Protein AF-A0AB74AW63-F1 (afdb_monomer)

Foldseek 3Di:
DPPVVVVVVVVVVVVVVVCCVVCVVCVPPFAQDPVVVVVVAGAWGWDDDPQKIWTWHWDQDPNDTDIGTQDIDGVVDDPVVVCVVSVSRDDD

Sequence (92 aa):
MTQGFSLAAQRINTLIDVIQDKLLSTPLGYPVSPQLSELGVLHYRELNADGYRIFYEVMDADGVTVIVVVLVISGKQSVEQALIRYCLLQPI

Organism: Pseudomonas savastanoi pv. glycinea (NCBI:txid318)

Solvent-accessible surface area (backbone atoms only — not comparable to full-atom values): 5530 Å² total; per-residue (Å²): 131,63,67,67,55,51,54,52,51,53,54,51,51,54,50,50,52,53,50,49,57,52,43,73,74,38,68,80,75,46,50,60,28,66,74,43,40,78,73,73,32,70,72,39,25,40,49,79,53,99,66,28,39,35,35,27,39,78,46,77,56,97,91,39,83,43,76,49,77,77,45,80,44,51,68,87,56,62,63,70,62,46,38,69,74,68,62,63,76,63,86,132

Structure (mmCIF, N/CA/C/O backbone):
data_AF-A0AB74AW63-F1
#
_entry.id   AF-A0AB74AW63-F1
#
loop_
_atom_site.group_PDB
_atom_site.id
_atom_site.type_symbol
_atom_site.label_atom_id
_atom_site.label_alt_id
_atom_site.label_comp_id
_atom_site.label_asym_id
_atom_site.label_entity_id
_atom_site.label_seq_id
_atom_site.pdbx_PDB_ins_code
_atom_site.Cartn_x
_atom_site.Cartn_y
_atom_site.Cartn_z
_atom_site.occupancy
_atom_site.B_iso_or_equiv
_atom_site.auth_seq_id
_atom_site.auth_comp_id
_atom_site.auth_asym_id
_atom_site.auth_atom_id
_atom_site.pdbx_PDB_model_num
ATOM 1 N N . MET A 1 1 ? -4.526 26.696 17.167 1.00 55.88 1 MET A N 1
ATOM 2 C CA . MET A 1 1 ? -4.841 25.971 15.911 1.00 55.88 1 MET A CA 1
ATOM 3 C C . MET A 1 1 ? -3.646 25.229 15.290 1.00 55.88 1 MET A C 1
AT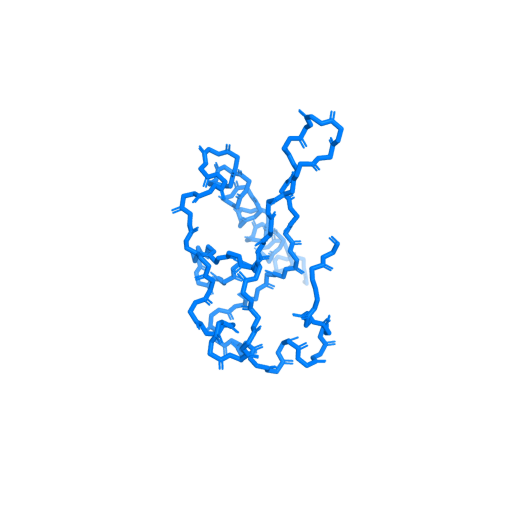OM 5 O O . MET A 1 1 ? -3.866 24.428 14.398 1.00 55.88 1 MET A O 1
ATOM 9 N N . THR A 1 2 ? -2.404 25.405 15.758 1.00 64.88 2 THR A N 1
ATOM 10 C CA . THR A 1 2 ? -1.189 24.851 15.116 1.00 64.88 2 THR A CA 1
ATOM 11 C C . THR A 1 2 ? -0.781 23.441 15.574 1.00 64.88 2 THR A C 1
ATOM 13 O O . THR A 1 2 ? -0.222 22.683 14.787 1.00 64.88 2 THR A O 1
ATOM 16 N N . GLN A 1 3 ? -1.088 23.046 16.814 1.00 75.12 3 GLN A N 1
ATOM 17 C CA . GLN A 1 3 ? -0.616 21.770 17.376 1.00 75.12 3 GLN A CA 1
ATOM 18 C C . GLN A 1 3 ? -1.282 20.536 16.741 1.00 75.12 3 GLN A C 1
ATOM 20 O O . GLN A 1 3 ? -0.601 19.567 16.422 1.00 75.12 3 GLN A O 1
ATOM 25 N N . GLY A 1 4 ? -2.600 20.581 16.513 1.00 79.50 4 GLY A N 1
ATOM 26 C CA . GLY A 1 4 ? -3.338 19.465 15.907 1.00 79.50 4 GLY A CA 1
ATOM 27 C C . GLY A 1 4 ? -2.917 19.180 14.463 1.00 79.50 4 GLY A C 1
ATOM 28 O O . GLY A 1 4 ? -2.779 18.022 14.082 1.00 79.50 4 GLY A O 1
ATOM 29 N N . PHE A 1 5 ? -2.638 20.230 13.684 1.00 85.12 5 PHE A N 1
ATOM 30 C CA . PHE A 1 5 ? -2.122 20.090 12.321 1.00 85.12 5 PHE A CA 1
ATOM 31 C C . PHE A 1 5 ? -0.710 19.488 12.305 1.00 85.12 5 PHE A C 1
ATOM 33 O O . PHE A 1 5 ? -0.449 18.574 11.531 1.00 85.12 5 PHE A O 1
ATOM 40 N N . SER A 1 6 ? 0.172 19.940 13.205 1.00 90.12 6 SER A N 1
ATOM 41 C CA . SER A 1 6 ? 1.534 19.400 13.335 1.00 90.12 6 SER A CA 1
ATOM 42 C C . SER A 1 6 ? 1.534 17.898 13.657 1.00 90.12 6 SER A C 1
ATOM 44 O O . SER A 1 6 ? 2.211 17.118 12.992 1.00 90.12 6 SER A O 1
ATOM 46 N N . LEU A 1 7 ? 0.690 17.468 14.602 1.00 92.12 7 LEU A N 1
ATOM 47 C CA . LEU A 1 7 ? 0.519 16.050 14.947 1.00 92.12 7 LEU A CA 1
ATOM 48 C C . LEU A 1 7 ? -0.023 15.215 13.780 1.00 92.12 7 LEU A C 1
ATOM 50 O O . LEU A 1 7 ? 0.423 14.087 13.566 1.00 92.12 7 LEU A O 1
ATOM 54 N N . ALA A 1 8 ? -0.985 15.750 13.025 1.00 89.25 8 ALA A N 1
ATOM 55 C CA . ALA A 1 8 ? -1.526 15.072 11.852 1.00 89.25 8 ALA A CA 1
ATOM 56 C C . ALA A 1 8 ? -0.464 14.918 10.752 1.00 89.25 8 ALA A C 1
ATOM 58 O O . ALA A 1 8 ? -0.288 13.820 10.229 1.00 89.25 8 ALA A O 1
ATOM 59 N N . ALA A 1 9 ? 0.284 15.983 10.456 1.00 92.06 9 ALA A N 1
ATOM 60 C CA . ALA A 1 9 ? 1.372 15.951 9.482 1.00 92.06 9 ALA A CA 1
ATOM 61 C C . ALA A 1 9 ? 2.468 14.956 9.890 1.00 92.06 9 ALA A C 1
ATOM 63 O O . ALA A 1 9 ? 2.891 14.142 9.075 1.00 92.06 9 ALA A O 1
ATOM 64 N N . GLN A 1 10 ? 2.864 14.954 11.167 1.00 95.00 10 GLN A N 1
ATOM 65 C CA . GLN A 1 10 ? 3.848 14.004 11.685 1.00 95.00 10 GLN A CA 1
ATOM 66 C C . GLN A 1 10 ? 3.388 12.555 11.498 1.00 95.00 10 GLN A C 1
ATOM 68 O O . GLN A 1 10 ? 4.162 11.729 11.029 1.00 95.00 10 GLN A O 1
ATOM 73 N N . ARG A 1 11 ? 2.121 12.251 11.808 1.00 92.06 11 ARG A N 1
ATOM 74 C CA . ARG A 1 11 ? 1.558 10.908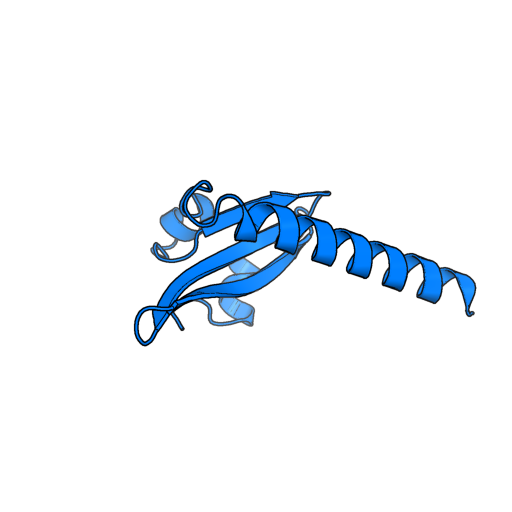 11.597 1.00 92.06 11 ARG A CA 1
ATOM 75 C C . ARG A 1 11 ? 1.614 10.469 10.138 1.00 92.06 11 ARG A C 1
ATOM 77 O O . ARG A 1 11 ? 1.921 9.311 9.879 1.00 92.06 11 ARG A O 1
ATOM 84 N N . ILE A 1 12 ? 1.310 11.370 9.206 1.00 91.69 12 ILE A N 1
ATOM 85 C CA . ILE A 1 12 ? 1.369 11.065 7.773 1.00 91.69 12 ILE A CA 1
ATOM 86 C C . ILE A 1 12 ? 2.812 10.845 7.319 1.00 91.69 12 ILE A C 1
ATOM 88 O O . ILE A 1 12 ? 3.066 9.873 6.620 1.00 91.69 12 ILE A O 1
ATOM 92 N N . ASN A 1 13 ? 3.758 11.676 7.761 1.00 95.00 13 ASN A N 1
ATOM 93 C CA . ASN A 1 13 ? 5.171 11.499 7.419 1.00 95.00 13 ASN A CA 1
ATOM 94 C C . ASN A 1 13 ? 5.702 10.151 7.920 1.00 95.00 13 ASN A C 1
ATOM 96 O O . ASN A 1 13 ? 6.273 9.398 7.143 1.00 95.00 13 ASN A O 1
ATOM 100 N N . THR A 1 14 ? 5.415 9.792 9.175 1.00 96.31 14 THR A N 1
ATOM 101 C CA . THR A 1 14 ? 5.803 8.484 9.724 1.00 96.31 14 THR A CA 1
ATOM 102 C C . THR A 1 14 ? 5.194 7.325 8.937 1.00 96.31 14 THR A C 1
ATOM 104 O O . THR A 1 14 ? 5.875 6.340 8.677 1.00 96.31 14 THR A O 1
ATOM 107 N N . LEU A 1 15 ? 3.929 7.439 8.520 1.00 95.75 15 LEU A N 1
ATOM 108 C CA . LEU A 1 15 ? 3.306 6.424 7.673 1.00 95.75 15 LEU A CA 1
ATOM 109 C C . LEU A 1 15 ? 4.021 6.305 6.317 1.00 95.75 15 LEU A C 1
ATOM 111 O O . LEU A 1 15 ? 4.247 5.191 5.856 1.00 95.75 15 LEU A O 1
ATOM 115 N N . ILE A 1 16 ? 4.387 7.426 5.689 1.00 95.69 16 ILE A N 1
ATOM 116 C CA . ILE A 1 16 ? 5.120 7.432 4.414 1.00 95.69 16 ILE A CA 1
ATOM 117 C C . ILE A 1 16 ? 6.474 6.735 4.571 1.00 95.69 16 ILE A C 1
ATOM 119 O O . ILE A 1 16 ? 6.787 5.868 3.756 1.00 95.69 16 ILE A O 1
ATOM 123 N N . ASP A 1 17 ? 7.221 7.036 5.635 1.00 97.19 17 ASP A N 1
ATOM 124 C CA . ASP A 1 17 ? 8.515 6.400 5.912 1.00 97.19 17 ASP A CA 1
ATOM 125 C C . ASP A 1 17 ? 8.366 4.874 6.049 1.00 97.19 17 ASP A C 1
ATOM 127 O O . ASP A 1 17 ? 9.113 4.107 5.441 1.00 97.19 17 ASP A O 1
ATOM 131 N N . VAL A 1 18 ? 7.344 4.418 6.786 1.00 97.00 18 VAL A N 1
ATOM 132 C CA . VAL A 1 18 ? 7.037 2.986 6.962 1.00 97.00 18 VAL A CA 1
ATOM 133 C C . VAL A 1 18 ? 6.667 2.318 5.637 1.00 97.00 18 VAL A C 1
ATOM 135 O O . VAL A 1 18 ? 7.065 1.179 5.388 1.00 97.00 18 VAL A O 1
ATOM 138 N N . ILE A 1 19 ? 5.895 2.996 4.786 1.00 97.00 19 ILE A N 1
ATOM 139 C CA . ILE A 1 19 ? 5.524 2.478 3.464 1.00 97.00 19 ILE A CA 1
ATOM 140 C C . ILE A 1 19 ? 6.771 2.341 2.590 1.00 97.00 19 ILE A C 1
ATOM 142 O O . ILE A 1 19 ? 6.964 1.293 1.976 1.00 97.00 19 ILE A O 1
ATOM 146 N N . GLN A 1 2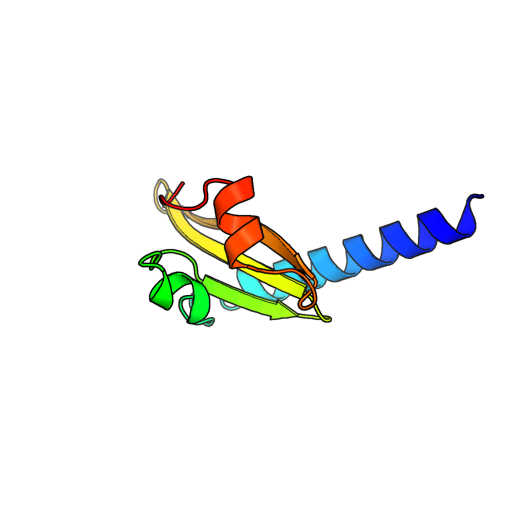0 ? 7.623 3.367 2.551 1.00 96.19 20 GLN A N 1
ATOM 147 C CA . GLN A 1 20 ? 8.844 3.356 1.749 1.00 96.19 20 GLN A CA 1
ATOM 148 C C . GLN A 1 20 ? 9.791 2.238 2.183 1.00 96.19 20 GLN A C 1
ATOM 150 O O . GLN A 1 20 ? 10.195 1.439 1.342 1.00 96.19 20 GLN A O 1
ATOM 155 N N . ASP A 1 21 ? 10.083 2.124 3.479 1.00 96.94 21 ASP A N 1
ATOM 156 C CA . ASP A 1 21 ? 10.961 1.080 4.020 1.00 96.94 21 ASP A CA 1
ATOM 157 C C . ASP A 1 21 ? 10.468 -0.334 3.658 1.00 96.94 21 ASP A C 1
ATOM 159 O O . ASP A 1 21 ? 11.203 -1.167 3.114 1.00 96.94 21 ASP A O 1
ATOM 163 N N . LYS A 1 22 ? 9.174 -0.592 3.867 1.00 97.00 22 LYS A N 1
ATOM 164 C CA . LYS A 1 22 ? 8.566 -1.901 3.601 1.00 97.00 22 LYS A CA 1
ATOM 165 C C . LYS A 1 22 ? 8.503 -2.253 2.120 1.00 97.00 22 LYS A C 1
ATOM 167 O O . LYS A 1 22 ? 8.782 -3.398 1.757 1.00 97.00 22 LYS A O 1
ATOM 172 N N . LEU A 1 23 ? 8.105 -1.308 1.271 1.00 96.38 23 LEU A N 1
ATOM 173 C CA . LEU A 1 23 ? 7.943 -1.575 -0.157 1.00 96.38 23 LEU A CA 1
ATOM 174 C C . LEU A 1 23 ? 9.288 -1.642 -0.882 1.00 96.38 23 LEU A C 1
ATOM 176 O O . LEU A 1 23 ? 9.437 -2.483 -1.761 1.00 96.38 23 LEU A O 1
ATOM 180 N N . LEU A 1 24 ? 10.282 -0.835 -0.495 1.00 95.00 24 LEU A N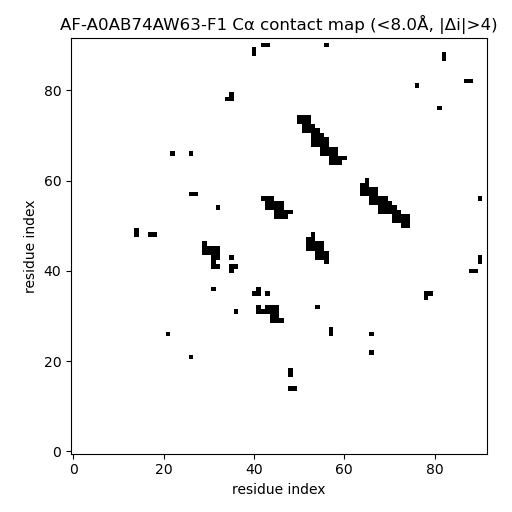 1
ATOM 181 C CA . LEU A 1 24 ? 11.623 -0.904 -1.088 1.00 95.00 24 LEU A CA 1
ATOM 182 C C . LEU A 1 24 ? 12.373 -2.181 -0.691 1.00 95.00 24 LEU A C 1
ATOM 184 O O . LEU A 1 24 ? 13.122 -2.722 -1.501 1.00 95.00 24 LEU A O 1
ATOM 188 N N . SER A 1 25 ? 12.163 -2.688 0.527 1.00 95.50 25 SER A N 1
ATOM 189 C CA . SER A 1 25 ? 12.804 -3.929 0.981 1.00 95.50 25 SER A CA 1
ATOM 190 C C . SER A 1 25 ? 12.178 -5.188 0.377 1.00 95.50 25 SER A C 1
ATOM 192 O O . SER A 1 25 ? 12.887 -6.154 0.097 1.00 95.50 25 SER A O 1
ATOM 194 N N . THR A 1 26 ? 10.854 -5.206 0.181 1.00 93.94 26 THR A N 1
ATOM 195 C CA . THR A 1 26 ? 10.111 -6.414 -0.228 1.00 93.94 26 THR A CA 1
ATOM 196 C C . THR A 1 26 ? 8.947 -6.111 -1.188 1.00 93.94 26 THR A C 1
ATOM 198 O O . THR A 1 26 ? 7.796 -6.452 -0.904 1.00 93.94 26 THR A O 1
ATOM 201 N N . PRO A 1 27 ? 9.206 -5.530 -2.375 1.00 91.81 27 PRO A N 1
ATOM 202 C CA . PRO A 1 27 ? 8.151 -5.024 -3.263 1.00 91.81 27 PRO A CA 1
ATOM 203 C C . PRO A 1 27 ? 7.160 -6.102 -3.719 1.00 91.81 27 PRO A C 1
ATOM 205 O O . PRO A 1 27 ? 5.962 -5.850 -3.821 1.00 91.81 27 PRO A O 1
ATOM 208 N N . LEU A 1 28 ? 7.626 -7.331 -3.948 1.00 94.75 28 LEU A N 1
ATOM 209 C CA . LEU A 1 28 ? 6.776 -8.461 -4.349 1.00 94.75 28 LEU A CA 1
ATOM 210 C C . LEU A 1 28 ? 6.321 -9.333 -3.167 1.00 94.75 28 LEU A C 1
ATOM 212 O O . LEU A 1 28 ? 5.572 -10.290 -3.375 1.00 94.75 28 LEU A O 1
ATOM 216 N N . GLY A 1 29 ? 6.756 -9.004 -1.944 1.00 94.44 29 GLY A N 1
ATOM 217 C CA . GLY A 1 29 ? 6.540 -9.804 -0.735 1.00 94.44 29 GLY A CA 1
ATOM 218 C C . GLY A 1 29 ? 5.113 -9.758 -0.188 1.00 94.44 29 GLY A C 1
ATOM 219 O O . GLY A 1 29 ? 4.719 -10.656 0.552 1.00 94.44 29 GLY A O 1
ATOM 220 N N . TYR A 1 30 ? 4.325 -8.754 -0.575 1.00 96.12 30 TYR A N 1
ATOM 221 C CA . TYR A 1 30 ? 2.923 -8.641 -0.179 1.00 96.12 30 TYR A CA 1
ATOM 222 C C . TYR A 1 30 ? 2.001 -9.256 -1.242 1.00 96.12 30 TYR A C 1
ATOM 224 O O . TYR A 1 30 ? 2.320 -9.212 -2.438 1.00 96.12 30 TYR A O 1
ATOM 232 N N . PRO A 1 31 ? 0.872 -9.863 -0.834 1.00 95.50 31 PRO A N 1
ATOM 233 C CA . PRO A 1 31 ? -0.034 -10.538 -1.755 1.00 95.50 31 PRO A CA 1
ATOM 234 C C . PRO A 1 31 ? -0.812 -9.539 -2.618 1.00 95.50 31 PRO A C 1
ATOM 236 O O . PRO A 1 31 ? -0.978 -8.373 -2.255 1.00 95.50 31 PRO A O 1
ATOM 239 N N . VAL A 1 32 ? -1.347 -10.027 -3.740 1.00 95.44 32 VAL A N 1
ATOM 240 C CA . VAL A 1 32 ? -2.454 -9.352 -4.437 1.00 95.44 32 VAL A CA 1
ATOM 241 C C . VAL A 1 32 ? -3.609 -9.174 -3.449 1.00 95.44 32 VAL A C 1
ATOM 243 O O . VAL A 1 32 ? -3.879 -10.077 -2.654 1.00 95.44 32 VAL A O 1
ATOM 246 N N . SER A 1 33 ? -4.267 -8.013 -3.465 1.00 93.31 33 SER A N 1
ATOM 247 C CA . SER A 1 33 ? -5.341 -7.717 -2.517 1.00 93.31 33 SER A CA 1
ATOM 248 C C . SER A 1 33 ? -6.485 -8.731 -2.659 1.00 93.31 33 SER A C 1
ATOM 250 O O . SER A 1 33 ? -7.094 -8.804 -3.732 1.00 93.31 33 SER A O 1
ATOM 252 N N . PRO A 1 34 ? -6.839 -9.471 -1.591 1.00 91.06 34 PRO A N 1
ATOM 253 C CA . PRO A 1 34 ? -7.949 -10.420 -1.636 1.00 91.06 34 PRO A CA 1
ATOM 254 C C . PRO A 1 34 ? -9.276 -9.733 -1.965 1.00 91.06 34 PRO A C 1
ATOM 256 O O . PRO A 1 34 ? -10.011 -10.181 -2.836 1.00 91.06 34 PRO A O 1
ATOM 259 N N . GLN A 1 35 ? -9.540 -8.588 -1.331 1.00 87.69 35 GLN A N 1
ATOM 260 C CA . GLN A 1 35 ? -10.800 -7.871 -1.511 1.00 87.69 35 GLN A CA 1
ATOM 261 C C . GLN A 1 35 ? -10.935 -7.259 -2.910 1.00 87.69 35 GLN A C 1
ATOM 263 O O . GLN A 1 35 ? -12.029 -7.224 -3.461 1.00 87.69 35 GLN A O 1
ATOM 268 N N . LEU A 1 36 ? -9.838 -6.777 -3.501 1.00 87.12 36 LEU A N 1
ATOM 269 C CA . LEU A 1 36 ? -9.871 -6.304 -4.889 1.00 87.12 36 LEU A CA 1
ATOM 270 C C . LEU A 1 36 ? -10.025 -7.466 -5.868 1.00 87.12 36 LEU A C 1
ATOM 272 O O . LEU A 1 36 ? -10.747 -7.345 -6.857 1.00 87.12 36 LEU A O 1
ATOM 276 N N . SER A 1 37 ? -9.425 -8.612 -5.543 1.00 90.81 37 SER A N 1
ATOM 277 C CA . SER A 1 37 ? -9.544 -9.820 -6.357 1.00 90.81 37 SER A CA 1
ATOM 278 C C . SER A 1 37 ? -10.980 -10.332 -6.425 1.00 90.81 37 SER A C 1
ATOM 280 O O . SER A 1 37 ? -11.428 -10.733 -7.496 1.00 90.81 37 SER A O 1
ATOM 282 N N . GLU A 1 38 ? -11.731 -10.256 -5.322 1.00 89.06 38 GLU A N 1
ATOM 283 C CA . GLU A 1 38 ? -13.170 -10.567 -5.287 1.00 89.06 38 GLU A CA 1
ATOM 284 C C . GLU A 1 38 ? -13.995 -9.688 -6.244 1.00 89.06 38 GLU A C 1
ATOM 286 O O . GLU A 1 38 ? -15.054 -10.101 -6.710 1.00 89.06 38 GLU A O 1
ATOM 291 N N . LEU A 1 39 ? -13.489 -8.498 -6.579 1.00 84.31 39 LEU A N 1
ATOM 292 C CA . LEU A 1 39 ? -14.105 -7.537 -7.495 1.00 84.31 39 LEU A CA 1
ATOM 293 C C . LEU A 1 39 ? -13.515 -7.601 -8.917 1.00 84.31 39 LEU A C 1
ATOM 295 O O . LEU A 1 39 ? -13.824 -6.755 -9.753 1.00 84.31 39 LEU A O 1
ATOM 299 N N . GLY A 1 40 ? -12.667 -8.595 -9.205 1.00 85.88 40 GLY A N 1
ATOM 300 C CA . GLY A 1 40 ? -12.032 -8.791 -10.512 1.00 85.88 40 GLY A CA 1
ATOM 301 C C . GLY A 1 40 ? -10.783 -7.940 -10.761 1.00 85.88 40 GLY A C 1
ATOM 302 O O . GLY A 1 40 ? -10.249 -7.955 -11.868 1.00 85.88 40 GLY A O 1
ATOM 303 N N . VAL A 1 41 ? -10.290 -7.221 -9.749 1.00 88.12 41 VAL A N 1
ATOM 304 C CA . VAL A 1 41 ? -9.097 -6.367 -9.828 1.00 88.12 41 VAL A CA 1
ATOM 305 C C . VAL A 1 41 ? -7.897 -7.120 -9.242 1.00 88.12 41 VAL A C 1
ATOM 307 O O . VAL A 1 41 ? -7.786 -7.286 -8.030 1.00 88.12 41 VAL A O 1
ATOM 310 N N . LEU A 1 42 ? -6.996 -7.596 -10.108 1.00 90.56 42 LEU A N 1
ATOM 311 C CA . LEU A 1 42 ? -5.952 -8.578 -9.750 1.00 90.56 42 LEU A CA 1
ATOM 312 C C . LEU A 1 42 ? -4.517 -8.031 -9.762 1.00 90.56 42 LEU A C 1
ATOM 314 O O . LEU A 1 42 ? -3.580 -8.743 -9.402 1.00 90.56 42 LEU A O 1
ATOM 318 N N . HIS A 1 43 ? -4.316 -6.791 -10.201 1.00 89.81 43 HIS A N 1
ATOM 319 C CA . HIS A 1 43 ? -2.983 -6.207 -10.385 1.00 89.81 43 HIS A CA 1
ATOM 320 C C . HIS A 1 43 ? -2.459 -5.460 -9.155 1.00 89.81 43 HIS A C 1
ATOM 322 O O . HIS A 1 43 ? -1.249 -5.282 -9.025 1.00 89.81 43 HIS A O 1
ATOM 328 N N . TYR A 1 44 ? -3.332 -5.085 -8.215 1.00 93.44 44 TYR A N 1
ATOM 329 C CA . TYR A 1 44 ? -2.916 -4.381 -7.003 1.00 93.44 44 TYR A CA 1
ATOM 330 C C . TYR A 1 44 ? -2.550 -5.324 -5.865 1.00 93.44 44 TYR A C 1
ATOM 332 O O . TYR A 1 44 ? -3.320 -6.198 -5.458 1.00 93.44 44 TYR A O 1
ATOM 340 N N . ARG A 1 45 ? -1.376 -5.076 -5.294 1.00 95.62 45 ARG A N 1
ATOM 341 C CA . ARG A 1 45 ? -0.873 -5.691 -4.069 1.00 95.62 45 ARG A CA 1
ATOM 342 C C . ARG A 1 45 ? -1.271 -4.853 -2.865 1.00 95.62 45 ARG A C 1
ATOM 344 O O . ARG A 1 45 ? -1.487 -3.647 -2.982 1.00 95.62 45 ARG A O 1
ATOM 351 N N . GLU A 1 46 ? -1.384 -5.501 -1.711 1.00 95.62 46 GLU A N 1
ATOM 352 C CA . GLU A 1 46 ? -1.864 -4.859 -0.489 1.00 95.62 46 GLU A CA 1
ATOM 353 C C . GLU A 1 46 ? -0.865 -4.973 0.662 1.00 95.62 46 GLU A C 1
ATOM 355 O O . GLU A 1 46 ? -0.571 -6.064 1.151 1.00 95.62 46 GLU A O 1
ATOM 360 N N . LEU A 1 47 ? -0.416 -3.818 1.151 1.00 96.44 47 LEU A N 1
ATOM 361 C CA . LEU A 1 47 ? 0.302 -3.681 2.412 1.00 96.44 47 LEU A CA 1
ATOM 362 C C . LEU A 1 47 ? -0.648 -3.124 3.482 1.00 96.44 47 LEU A C 1
ATOM 364 O O . LEU A 1 47 ? -1.293 -2.097 3.288 1.00 96.44 47 LEU A O 1
ATOM 368 N N . ASN A 1 48 ? -0.677 -3.768 4.647 1.00 95.19 48 ASN A N 1
ATOM 369 C CA . ASN A 1 48 ? -1.364 -3.269 5.836 1.00 95.19 48 ASN A CA 1
ATOM 370 C C . ASN A 1 48 ? -0.334 -2.727 6.841 1.00 95.19 48 ASN A C 1
ATOM 372 O O . ASN A 1 48 ? 0.564 -3.456 7.272 1.00 95.19 48 ASN A O 1
ATOM 376 N N . ALA A 1 49 ? -0.442 -1.448 7.211 1.00 94.62 49 ALA A N 1
ATOM 377 C CA . ALA A 1 49 ? 0.488 -0.783 8.128 1.00 94.62 49 ALA A CA 1
ATOM 378 C C . ALA A 1 49 ? -0.210 0.322 8.932 1.00 94.62 49 ALA A C 1
ATOM 380 O O . ALA A 1 49 ? -0.952 1.121 8.374 1.00 94.62 49 ALA A O 1
ATOM 381 N N . ASP A 1 50 ? 0.016 0.361 10.248 1.00 91.06 50 ASP A N 1
ATOM 382 C CA . ASP A 1 50 ? -0.443 1.425 11.159 1.00 91.06 50 ASP A CA 1
ATOM 383 C C . ASP A 1 50 ? -1.935 1.792 11.055 1.00 91.06 50 ASP A C 1
ATOM 385 O O . ASP A 1 50 ? -2.345 2.940 11.235 1.00 91.06 50 ASP A O 1
ATOM 389 N N . GLY A 1 51 ? -2.778 0.792 10.779 1.00 92.75 51 GLY A N 1
ATOM 390 C CA . GLY A 1 51 ? -4.222 0.977 10.611 1.00 92.75 51 GLY A CA 1
ATOM 391 C C . GLY A 1 51 ? -4.629 1.561 9.255 1.00 92.75 51 GLY A C 1
ATOM 392 O O . GLY A 1 51 ? -5.783 1.969 9.099 1.00 92.75 51 GLY A O 1
ATOM 393 N N . TYR A 1 52 ? -3.713 1.583 8.289 1.00 94.81 52 TYR A N 1
ATOM 394 C CA . TYR A 1 52 ? -3.940 1.914 6.888 1.00 94.81 52 TYR A CA 1
ATOM 395 C C . TYR A 1 52 ? -3.759 0.687 5.996 1.00 94.81 52 TYR A C 1
ATOM 397 O O . TYR A 1 52 ? -2.997 -0.232 6.306 1.00 94.81 52 TYR A O 1
ATOM 405 N N . ARG A 1 53 ? -4.467 0.715 4.871 1.00 94.94 53 ARG A N 1
ATOM 406 C CA . ARG A 1 53 ? -4.334 -0.207 3.749 1.00 94.94 53 ARG A CA 1
ATOM 407 C C . ARG A 1 53 ? -3.712 0.563 2.596 1.00 94.94 53 ARG A C 1
ATOM 409 O O . ARG A 1 53 ? -4.160 1.667 2.273 1.00 94.94 53 ARG A O 1
ATOM 416 N N . ILE A 1 54 ? -2.673 -0.014 2.019 1.00 95.94 54 ILE A N 1
ATOM 417 C CA . ILE A 1 54 ? -1.880 0.567 0.950 1.00 95.94 54 ILE A CA 1
ATOM 418 C C . ILE A 1 54 ? -2.013 -0.353 -0.252 1.00 95.94 54 ILE A C 1
ATOM 420 O O . ILE A 1 54 ? -1.584 -1.506 -0.198 1.00 95.94 54 ILE A O 1
ATOM 424 N N . PHE A 1 55 ? -2.598 0.171 -1.322 1.00 95.06 55 PHE A N 1
ATOM 425 C CA . PHE A 1 55 ? -2.711 -0.515 -2.600 1.00 95.06 55 PHE A CA 1
ATOM 426 C C . PHE A 1 55 ? -1.637 0.008 -3.532 1.00 95.06 55 PHE A C 1
ATOM 428 O O . PHE A 1 55 ? -1.503 1.221 -3.724 1.00 95.06 55 PHE A O 1
ATOM 435 N N . TYR A 1 56 ? -0.857 -0.908 -4.081 1.00 95.81 56 TYR A N 1
ATOM 436 C CA . TYR A 1 56 ? 0.276 -0.565 -4.919 1.00 95.81 56 TYR A CA 1
ATOM 437 C C . TYR A 1 56 ? 0.478 -1.604 -6.016 1.00 95.81 56 TYR A C 1
ATOM 439 O O . TYR A 1 56 ? -0.002 -2.735 -5.929 1.00 95.81 56 TYR A O 1
ATOM 447 N N . GLU A 1 57 ? 1.216 -1.221 -7.043 1.00 94.94 57 GLU A N 1
ATOM 448 C CA . GLU A 1 57 ? 1.647 -2.097 -8.124 1.00 94.94 57 GLU A CA 1
ATOM 449 C C . GLU A 1 57 ? 3.161 -2.003 -8.306 1.00 94.94 57 GLU A C 1
ATOM 451 O O . GLU A 1 57 ? 3.804 -1.027 -7.907 1.00 94.94 57 GLU A O 1
ATOM 456 N N . VAL A 1 58 ? 3.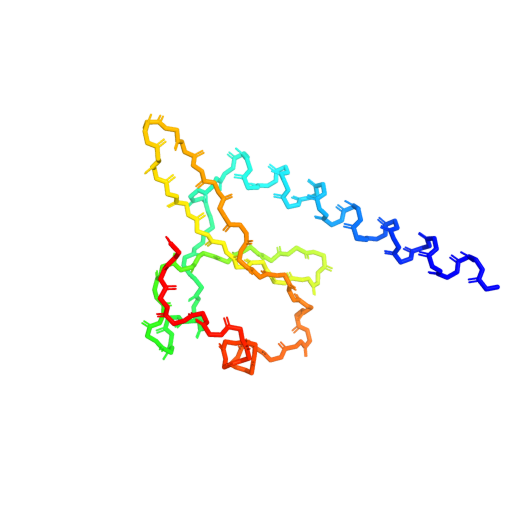733 -3.065 -8.863 1.00 94.44 58 VAL A N 1
ATOM 457 C CA . VAL A 1 58 ? 5.154 -3.145 -9.197 1.00 94.44 58 VAL A CA 1
ATOM 458 C C . VAL A 1 58 ? 5.234 -3.348 -10.697 1.00 94.44 58 VAL A C 1
ATOM 460 O O . VAL A 1 58 ? 4.697 -4.329 -11.211 1.00 94.44 58 VAL A O 1
ATOM 463 N N . MET A 1 59 ? 5.892 -2.422 -11.379 1.00 92.12 59 MET A N 1
ATOM 464 C CA . MET A 1 59 ? 6.072 -2.433 -12.826 1.00 92.12 59 MET A CA 1
ATOM 465 C C . MET A 1 59 ? 7.562 -2.375 -13.163 1.00 92.12 59 MET A C 1
ATOM 467 O O . MET A 1 59 ? 8.366 -1.853 -12.389 1.00 92.12 59 MET A O 1
ATOM 471 N N . ASP A 1 60 ? 7.929 -2.935 -14.309 1.00 90.25 60 ASP A N 1
ATOM 472 C CA . ASP A 1 60 ? 9.254 -2.746 -14.894 1.00 90.25 60 ASP A CA 1
ATOM 473 C C . ASP A 1 60 ? 9.142 -1.666 -15.972 1.00 90.25 60 ASP A C 1
ATOM 475 O O . ASP A 1 60 ? 8.346 -1.801 -16.903 1.00 90.25 60 ASP A O 1
ATOM 479 N N . ALA A 1 61 ? 9.892 -0.579 -15.809 1.00 88.69 61 ALA A N 1
ATOM 480 C CA . ALA A 1 61 ? 9.965 0.512 -16.770 1.00 88.69 61 ALA A CA 1
ATOM 481 C C . ALA A 1 61 ? 11.432 0.723 -17.145 1.00 88.69 61 ALA A C 1
ATOM 483 O O . ALA A 1 61 ? 12.237 1.139 -16.313 1.00 88.69 61 ALA A O 1
ATOM 484 N N . ASP A 1 62 ? 11.784 0.395 -18.388 1.00 91.38 62 ASP A N 1
ATOM 485 C CA . ASP A 1 62 ? 13.144 0.513 -18.926 1.00 91.38 62 ASP A CA 1
ATOM 486 C C . ASP A 1 62 ? 14.219 -0.204 -18.076 1.00 91.38 62 ASP A C 1
ATOM 488 O O . ASP A 1 62 ? 15.339 0.286 -17.911 1.00 91.38 62 ASP A O 1
ATOM 492 N N . GLY A 1 63 ? 13.887 -1.379 -17.519 1.00 89.19 63 GLY A N 1
ATOM 493 C CA . GLY A 1 63 ? 14.791 -2.159 -16.666 1.00 89.19 63 GLY A CA 1
ATOM 494 C C . GLY A 1 63 ? 14.932 -1.618 -15.240 1.00 89.19 63 GLY A C 1
ATOM 495 O O . GLY A 1 63 ? 15.812 -2.060 -14.496 1.00 89.19 63 GLY A O 1
ATOM 496 N N . VAL A 1 64 ? 14.087 -0.660 -14.852 1.00 90.50 64 VAL A N 1
ATOM 497 C CA . VAL A 1 64 ? 13.976 -0.146 -13.488 1.00 90.50 64 VAL A CA 1
ATOM 498 C C . VAL A 1 64 ? 12.677 -0.658 -12.877 1.00 90.50 64 VAL A C 1
ATOM 500 O O . VAL A 1 64 ? 11.588 -0.436 -13.405 1.00 90.50 64 VAL A O 1
ATOM 503 N N . THR A 1 65 ? 12.778 -1.314 -11.720 1.00 90.19 65 THR A N 1
ATOM 504 C CA . THR A 1 65 ? 11.601 -1.661 -10.918 1.00 90.19 65 THR A CA 1
ATOM 505 C C . THR A 1 65 ? 11.001 -0.393 -10.317 1.00 90.19 65 THR A C 1
ATOM 507 O O . THR A 1 65 ? 11.619 0.259 -9.473 1.00 90.19 65 THR A O 1
ATOM 510 N N . VAL A 1 66 ? 9.781 -0.062 -10.730 1.00 93.94 66 VAL A N 1
ATOM 511 C CA . VAL A 1 66 ? 9.009 1.072 -10.222 1.00 93.94 66 VAL A CA 1
ATOM 512 C C . VAL A 1 66 ? 7.875 0.549 -9.351 1.00 93.94 66 VAL A C 1
ATOM 514 O O . VAL A 1 66 ? 7.137 -0.361 -9.727 1.00 93.94 66 VAL A O 1
ATOM 517 N N . ILE A 1 67 ? 7.740 1.139 -8.167 1.00 95.62 67 ILE A N 1
ATOM 518 C CA . ILE A 1 67 ? 6.654 0.856 -7.231 1.00 95.62 67 ILE A CA 1
ATOM 519 C C . ILE A 1 67 ? 5.700 2.042 -7.274 1.00 95.62 67 ILE A C 1
ATOM 521 O O . ILE A 1 67 ? 6.080 3.154 -6.900 1.00 95.62 67 ILE A O 1
ATOM 525 N N . VAL A 1 68 ? 4.464 1.809 -7.702 1.00 94.62 68 VAL A N 1
ATOM 526 C CA . VAL A 1 68 ? 3.438 2.852 -7.766 1.00 94.62 68 VAL A CA 1
ATOM 527 C C . VAL A 1 68 ? 2.444 2.622 -6.641 1.00 94.62 68 VAL A C 1
ATOM 529 O O . VAL A 1 68 ? 1.706 1.640 -6.629 1.00 94.62 68 VAL A O 1
ATOM 532 N N . VAL A 1 69 ? 2.441 3.527 -5.662 1.00 94.69 69 VAL A N 1
ATOM 533 C CA . VAL A 1 69 ? 1.433 3.540 -4.598 1.00 94.69 69 VAL A CA 1
ATOM 534 C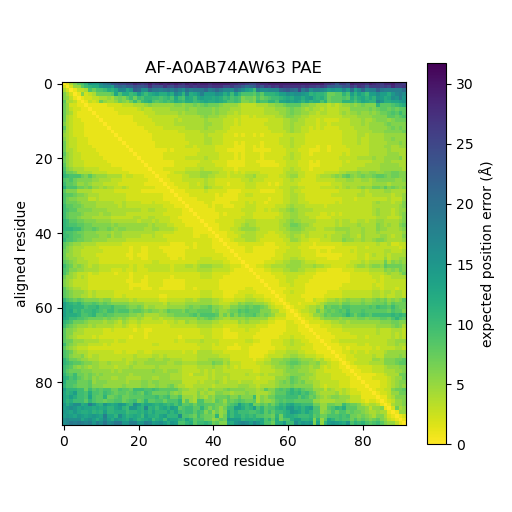 C . VAL A 1 69 ? 0.204 4.267 -5.121 1.00 94.69 69 VAL A C 1
ATOM 536 O O . VAL A 1 69 ? 0.214 5.483 -5.292 1.00 94.69 69 VAL A O 1
ATOM 539 N N . VAL A 1 70 ? -0.855 3.506 -5.369 1.00 92.00 70 VAL A N 1
ATOM 540 C CA . VAL A 1 70 ? -2.070 3.991 -6.026 1.00 92.00 70 VAL A CA 1
ATOM 541 C C . VAL A 1 70 ? -3.050 4.582 -5.021 1.00 92.00 70 VAL A C 1
ATOM 543 O O . VAL A 1 70 ? -3.722 5.575 -5.299 1.00 92.00 70 VAL A O 1
ATOM 546 N N . LEU A 1 71 ? -3.136 3.987 -3.830 1.00 92.25 71 LEU A N 1
ATOM 547 C CA . LEU A 1 71 ? -4.085 4.426 -2.819 1.00 92.25 71 LEU A CA 1
ATOM 548 C C . LEU A 1 71 ? -3.604 4.099 -1.405 1.00 92.25 71 LEU A C 1
ATOM 550 O O . LEU A 1 71 ? -3.185 2.980 -1.116 1.00 92.25 71 LEU A O 1
ATOM 554 N N . VAL A 1 72 ? -3.755 5.072 -0.506 1.00 93.69 72 VAL A N 1
ATOM 555 C CA . VAL A 1 72 ? -3.590 4.903 0.942 1.00 93.69 72 VAL A CA 1
ATOM 556 C C . VAL A 1 72 ? -4.905 5.281 1.614 1.00 93.69 72 VAL A C 1
ATOM 558 O O . VAL A 1 72 ? -5.358 6.420 1.502 1.00 93.69 72 VAL A O 1
ATOM 561 N N . ILE A 1 73 ? -5.527 4.335 2.316 1.00 92.62 73 ILE A N 1
ATOM 562 C CA . ILE A 1 73 ? -6.783 4.559 3.050 1.00 92.62 73 ILE A CA 1
ATOM 563 C C . ILE A 1 73 ? -6.693 4.010 4.464 1.00 92.62 73 ILE A C 1
ATOM 565 O O . ILE A 1 73 ? -5.976 3.050 4.729 1.00 92.62 73 ILE A O 1
ATOM 569 N N . SER A 1 74 ? -7.448 4.587 5.393 1.00 92.50 74 SER A N 1
ATOM 570 C CA . SER A 1 74 ? -7.622 3.975 6.708 1.00 92.50 74 SER A CA 1
ATOM 571 C C . SER A 1 74 ? -8.340 2.631 6.565 1.00 92.50 74 SER A C 1
ATOM 573 O O . SER A 1 74 ? -9.289 2.510 5.794 1.00 92.50 74 SER A O 1
ATOM 575 N N . GLY A 1 75 ? -7.978 1.646 7.387 1.00 90.00 75 GLY A N 1
ATOM 576 C CA . GLY A 1 75 ? -8.666 0.353 7.462 1.00 90.00 75 GLY A CA 1
ATOM 577 C C . GLY A 1 75 ? -10.139 0.440 7.881 1.00 90.00 75 GLY A C 1
ATOM 578 O O . GLY A 1 75 ? -10.857 -0.548 7.785 1.00 90.00 75 GLY A O 1
ATOM 579 N N . LYS A 1 76 ? -10.611 1.614 8.322 1.00 90.69 76 LYS A N 1
ATOM 580 C CA . LYS A 1 76 ? -12.032 1.888 8.600 1.00 90.69 76 LYS A CA 1
ATOM 581 C C . LYS A 1 76 ? -12.825 2.329 7.363 1.00 90.69 76 LYS A C 1
ATOM 583 O O . LYS A 1 76 ? -14.045 2.437 7.442 1.00 90.69 76 LYS A O 1
ATOM 588 N N . GLN A 1 77 ? -12.155 2.653 6.258 1.00 89.06 77 GLN A N 1
ATOM 589 C CA . GLN A 1 77 ? -12.799 3.096 5.023 1.00 89.06 77 GLN A CA 1
ATOM 590 C C . GLN A 1 77 ? -13.161 1.893 4.145 1.00 89.06 77 GLN A C 1
ATOM 592 O O . GLN A 1 77 ? -12.436 0.900 4.105 1.00 89.06 77 GLN A O 1
ATOM 597 N N . SER A 1 78 ? -14.284 1.989 3.429 1.00 87.75 78 SER A N 1
ATOM 598 C CA . SER A 1 78 ? -14.700 0.952 2.480 1.00 87.75 78 SER A CA 1
ATOM 599 C C . SER A 1 78 ? -13.802 0.962 1.243 1.00 87.75 78 SER A C 1
ATOM 601 O O . SER A 1 78 ? -13.677 1.985 0.568 1.00 87.75 78 SER A O 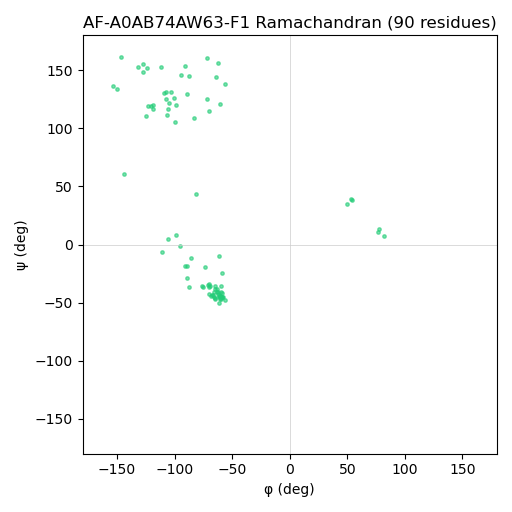1
ATOM 603 N N . VAL A 1 79 ? -13.212 -0.195 0.938 1.00 84.75 79 VAL A N 1
ATOM 604 C CA . VAL A 1 79 ? -12.396 -0.402 -0.265 1.00 84.75 79 VAL A CA 1
ATOM 605 C C . VAL A 1 79 ? -13.237 -0.298 -1.528 1.00 84.75 79 VAL A C 1
ATOM 607 O O . VAL A 1 79 ? -12.844 0.401 -2.451 1.00 84.75 79 VAL A O 1
ATOM 610 N N . GLU A 1 80 ? -14.414 -0.922 -1.557 1.00 84.19 80 GLU A N 1
ATOM 611 C CA . GLU A 1 80 ? -15.312 -0.886 -2.717 1.00 84.19 80 GLU A CA 1
ATOM 612 C C . GLU A 1 80 ? -15.686 0.557 -3.091 1.00 84.19 80 GLU A C 1
ATOM 614 O O . GLU A 1 80 ? -15.575 0.965 -4.245 1.00 84.19 80 GLU A O 1
ATOM 619 N N . GLN A 1 81 ? -16.036 1.376 -2.094 1.00 84.56 81 GLN A N 1
ATOM 620 C CA . GLN A 1 81 ? -16.334 2.792 -2.322 1.00 84.56 81 GLN A CA 1
ATOM 621 C C . GLN A 1 81 ? -15.103 3.570 -2.799 1.00 84.56 81 GLN A C 1
ATOM 623 O O . GLN A 1 81 ? -15.227 4.464 -3.636 1.00 84.56 81 GLN A O 1
ATOM 628 N N . ALA A 1 82 ? -13.911 3.235 -2.297 1.00 84.50 82 ALA A N 1
ATOM 629 C CA . ALA A 1 82 ? -12.676 3.846 -2.767 1.00 84.50 82 ALA A CA 1
ATOM 630 C C . ALA A 1 82 ? -12.378 3.479 -4.232 1.00 84.50 82 ALA A C 1
ATOM 632 O O . ALA A 1 82 ? -12.026 4.364 -5.006 1.00 84.50 82 ALA A O 1
ATOM 633 N N . LEU A 1 83 ? -12.595 2.229 -4.648 1.00 77.69 83 LEU A N 1
ATOM 634 C CA . LEU A 1 83 ? -12.429 1.805 -6.044 1.00 77.69 83 LEU A CA 1
ATOM 635 C C . LEU A 1 83 ? -13.340 2.567 -6.997 1.00 77.69 83 LEU A C 1
ATOM 637 O O . LEU A 1 83 ? -12.873 3.052 -8.024 1.00 77.69 83 LEU A O 1
ATOM 641 N N . ILE A 1 84 ? -14.622 2.698 -6.644 1.00 78.62 84 ILE A N 1
ATOM 642 C CA . ILE A 1 84 ? -15.594 3.448 -7.447 1.00 78.62 84 ILE A CA 1
ATOM 643 C C . ILE A 1 84 ? -15.156 4.910 -7.554 1.00 78.62 84 ILE A C 1
ATOM 645 O O . ILE A 1 84 ? -15.193 5.500 -8.630 1.00 78.62 84 ILE A O 1
ATOM 649 N N . ARG A 1 85 ? -14.719 5.499 -6.437 1.00 80.00 85 ARG A N 1
ATOM 650 C CA . ARG A 1 85 ? -14.356 6.916 -6.375 1.00 80.00 85 ARG A CA 1
ATOM 651 C C . ARG A 1 85 ? -13.073 7.250 -7.130 1.00 80.00 85 ARG A C 1
ATOM 653 O O . ARG A 1 85 ? -12.978 8.343 -7.680 1.00 80.00 85 ARG A O 1
ATOM 660 N N . TYR A 1 86 ? -12.096 6.351 -7.104 1.00 79.88 86 TYR A N 1
ATOM 661 C CA . TYR A 1 86 ? -10.767 6.571 -7.675 1.00 79.88 86 TYR A CA 1
ATOM 662 C C . TYR A 1 86 ? -10.539 5.808 -8.988 1.00 79.88 86 TYR A C 1
ATOM 664 O O . TYR A 1 86 ? -9.446 5.876 -9.537 1.00 79.88 86 TYR A O 1
ATOM 672 N N . CYS A 1 87 ? -11.566 5.133 -9.518 1.00 72.75 87 CYS A N 1
ATOM 673 C CA . CYS A 1 87 ? -11.558 4.428 -10.805 1.00 72.75 87 CYS A CA 1
ATOM 674 C C . CYS A 1 87 ? -10.407 3.417 -10.969 1.00 72.75 87 CYS A C 1
ATOM 676 O O . CYS A 1 87 ? -9.854 3.267 -12.055 1.00 72.75 87 CYS A O 1
ATOM 678 N N . LEU A 1 88 ? -10.070 2.685 -9.906 1.00 72.81 88 LEU A N 1
ATOM 679 C CA . LEU A 1 88 ? -8.934 1.752 -9.866 1.00 72.81 88 LEU A CA 1
ATOM 680 C C . LEU A 1 88 ? -9.263 0.386 -10.501 1.00 72.81 88 LEU A C 1
ATOM 682 O O . LEU A 1 88 ? -8.992 -0.667 -9.932 1.00 72.81 88 LEU A O 1
ATOM 686 N N . LEU A 1 89 ? -9.930 0.385 -11.655 1.00 75.69 89 LEU A N 1
ATOM 687 C CA . LEU A 1 89 ? -10.355 -0.845 -12.337 1.00 75.69 89 LEU A CA 1
ATOM 688 C C . LEU A 1 89 ? -9.292 -1.386 -13.299 1.00 75.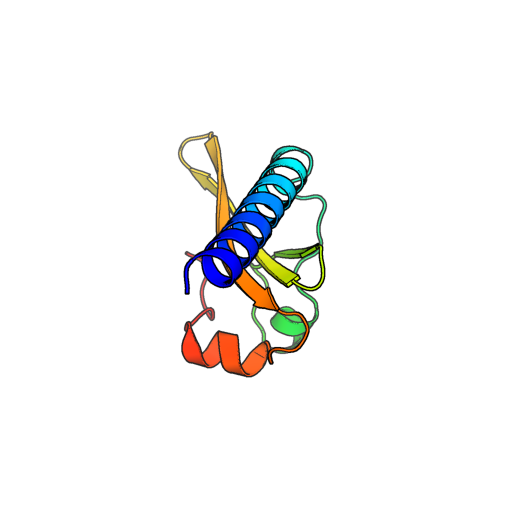69 89 LEU A C 1
ATOM 690 O O . LEU A 1 89 ? -9.351 -2.550 -13.685 1.00 75.69 89 LEU A O 1
ATOM 694 N N . GLN A 1 90 ? -8.329 -0.554 -13.689 1.00 72.50 90 GLN A N 1
ATOM 695 C CA . GLN A 1 90 ? -7.268 -0.890 -14.636 1.00 72.50 90 GLN A CA 1
ATOM 696 C C . GLN A 1 90 ? -5.899 -0.549 -14.030 1.00 72.50 90 GLN A C 1
ATOM 698 O O . GLN A 1 90 ? -5.836 0.364 -13.205 1.00 72.50 90 GLN A O 1
ATOM 703 N 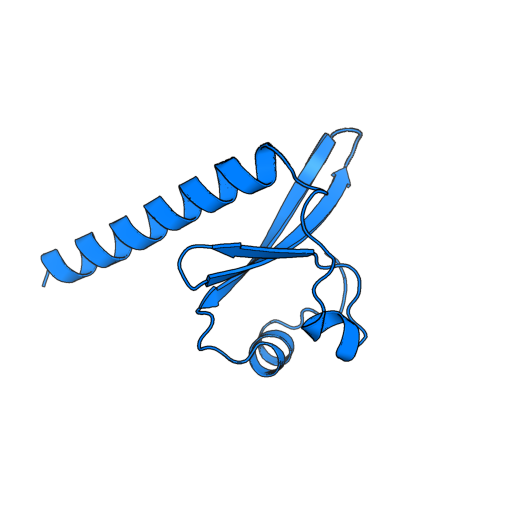N . PRO A 1 91 ? -4.832 -1.294 -14.373 1.00 68.62 91 PRO A N 1
ATOM 704 C CA . PRO A 1 91 ? -3.468 -0.935 -13.981 1.00 68.62 91 PRO A CA 1
ATOM 705 C C . PRO A 1 91 ? -3.072 0.414 -14.588 1.00 68.62 91 PRO A C 1
ATOM 707 O O . PRO A 1 91 ? -3.659 0.825 -15.596 1.00 68.62 91 PRO A O 1
ATOM 710 N N . ILE A 1 92 ? -2.113 1.092 -13.952 1.00 71.25 92 ILE A N 1
ATOM 711 C CA . ILE A 1 92 ? -1.569 2.370 -14.441 1.00 71.25 92 ILE A CA 1
ATOM 712 C C . ILE A 1 92 ? -0.552 2.121 -15.555 1.00 71.25 92 ILE A C 1
ATOM 714 O O . ILE A 1 92 ? 0.241 1.159 -15.442 1.00 71.25 92 ILE A O 1
#

Radius of gyration: 14.36 Å; Cα contacts (8 Å, |Δi|>4): 97; chains: 1; bounding box: 31×36×36 Å

InterPro domains:
  IPR007712 Toxin-antitoxin system, RelE/ParE toxin family [PF05016] (8-77)
  IPR035093 Toxin-antitoxin system, RelE/ParE toxin domain superfamily [G3DSA:3.30.2310.20] (1-82)

Nearest PDB structures (foldseek):
  8fw5-assembly1_C  TM=5.375E-01  e=3.568E-01  Homo sapiens
  8tl6-assembly1_A  TM=7.020E-01  e=1.758E+00  Homo sapiens
  7lt3-assembly1_H  TM=5.263E-01  e=2.540E+00  Homo sapiens
  5n61-assembly1_P  TM=7.180E-01  e=7.663E+00  Saccharomyces cerevisiae S288C

pLDDT: mean 89.5, std 8.03, range [55.88, 97.19]

Secondary structure (DSSP, 8-state):
-HHHHHHHHHHHHHHHHHHHHHHHH-TTTSPBPHHHHHTT--S-EEEEETTEEEEEEEEEETTEEEEEEEEEEETTS-HHHHHHHHTTTS--

Mean predicted aligned error: 4.71 Å